Protein AF-A0A1J3HSH8-F1 (afdb_monomer)

InterPro domains:
  IPR038716 Large ribosomal subunit protein P1/P2, N-terminal domain [G3DSA:1.10.10.1410] (21-83)

pLDDT: mean 70.07, std 17.83, range [30.92, 89.81]

Foldseek 3Di:
DVVVPPDDPVCVVVVVPPPDDDDLLRLLLVQQVVCVVVVHQLALVSSVVSCVVVVHDHDSVRSHVLSVCCVVPNNVVCVVCSVVPCPPPPPDD

Structure (mmCIF, N/CA/C/O backbone):
data_AF-A0A1J3HSH8-F1
#
_entry.id   AF-A0A1J3HSH8-F1
#
loop_
_atom_site.group_PDB
_atom_site.id
_atom_site.type_symbol
_atom_site.label_atom_id
_atom_site.label_alt_id
_atom_site.label_comp_id
_atom_site.label_asym_id
_atom_site.label_entity_id
_atom_site.label_seq_id
_atom_site.pdbx_PDB_ins_code
_atom_site.Cartn_x
_atom_site.Cartn_y
_atom_site.Cartn_z
_atom_site.occupancy
_atom_site.B_iso_or_equiv
_atom_site.auth_seq_id
_atom_site.auth_comp_id
_atom_site.auth_asym_id
_atom_site.auth_atom_id
_atom_site.pdbx_PDB_model_num
ATOM 1 N N . PRO A 1 1 ? 21.214 -18.637 -3.886 1.00 42.56 1 PRO A N 1
ATOM 2 C CA . PRO A 1 1 ? 21.709 -18.233 -2.549 1.00 42.56 1 PRO A CA 1
ATOM 3 C C . PRO A 1 1 ? 21.015 -19.103 -1.499 1.00 42.56 1 PRO A C 1
ATOM 5 O O . PRO A 1 1 ? 19.864 -19.470 -1.701 1.00 42.56 1 PRO A O 1
ATOM 8 N N . LEU A 1 2 ? 21.722 -19.497 -0.440 1.00 30.92 2 LEU A N 1
ATOM 9 C CA . LEU A 1 2 ? 21.288 -20.538 0.507 1.00 30.92 2 LEU A CA 1
ATOM 10 C C . LEU A 1 2 ? 20.093 -20.126 1.403 1.00 30.92 2 LEU A C 1
ATOM 12 O O . LEU A 1 2 ? 19.619 -20.923 2.203 1.00 30.92 2 LEU A O 1
ATOM 16 N N . SER A 1 3 ? 19.590 -18.901 1.247 1.00 47.31 3 SER A N 1
ATOM 17 C CA . SER A 1 3 ? 18.404 -18.352 1.916 1.00 47.31 3 SER A CA 1
ATOM 18 C C . SER A 1 3 ? 17.068 -18.875 1.363 1.00 47.31 3 SER A C 1
ATO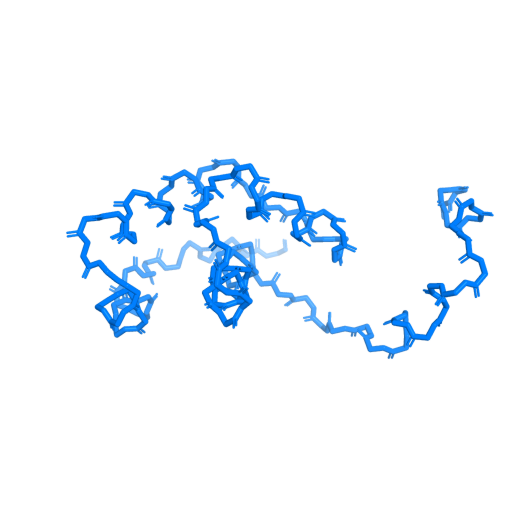M 20 O O . SER A 1 3 ? 16.054 -18.755 2.039 1.00 47.31 3 SER A O 1
ATOM 22 N N . ASP A 1 4 ? 17.057 -19.497 0.178 1.00 50.94 4 ASP A N 1
ATOM 23 C CA . ASP A 1 4 ? 15.846 -20.036 -0.474 1.00 50.94 4 ASP A CA 1
ATOM 24 C C . ASP A 1 4 ? 15.390 -21.411 0.055 1.00 50.94 4 ASP A C 1
ATOM 26 O O . ASP A 1 4 ? 14.320 -21.899 -0.308 1.00 50.94 4 ASP A O 1
ATOM 30 N N . LEU A 1 5 ? 16.192 -22.077 0.894 1.00 47.25 5 LEU A N 1
ATOM 31 C CA . LEU A 1 5 ? 15.931 -23.465 1.302 1.00 47.25 5 LEU A CA 1
ATOM 32 C C . LEU A 1 5 ? 15.271 -23.602 2.687 1.00 47.25 5 LEU A C 1
ATOM 34 O O . LEU A 1 5 ? 14.987 -24.718 3.111 1.00 47.25 5 LEU A O 1
ATOM 38 N N . LEU A 1 6 ? 14.984 -22.488 3.373 1.00 43.62 6 LEU A N 1
ATOM 39 C CA . LEU A 1 6 ? 14.365 -22.479 4.709 1.00 43.62 6 LEU A CA 1
ATOM 40 C C . LEU A 1 6 ? 12.995 -21.774 4.750 1.00 43.62 6 LEU A C 1
ATOM 42 O O . LEU A 1 6 ? 12.614 -21.210 5.770 1.00 43.62 6 LEU A O 1
ATOM 46 N N . ALA A 1 7 ? 12.227 -21.807 3.659 1.00 50.41 7 ALA A N 1
ATOM 47 C CA . ALA A 1 7 ? 10.826 -21.384 3.682 1.00 50.41 7 ALA A CA 1
ATOM 48 C C . ALA A 1 7 ? 9.891 -22.611 3.794 1.00 50.41 7 ALA A C 1
ATOM 50 O O . ALA A 1 7 ? 10.120 -23.615 3.112 1.00 50.41 7 ALA A O 1
ATOM 51 N N . PRO A 1 8 ? 8.850 -22.570 4.651 1.00 52.22 8 PRO A N 1
ATOM 52 C CA . PRO A 1 8 ? 7.949 -23.694 4.902 1.00 52.22 8 PRO A CA 1
ATOM 53 C C . PRO A 1 8 ? 7.233 -24.178 3.625 1.00 52.22 8 PRO A C 1
ATOM 55 O O . PRO A 1 8 ? 7.005 -23.398 2.696 1.00 52.22 8 PRO A O 1
ATOM 58 N N . PRO A 1 9 ? 6.819 -25.460 3.575 1.00 56.06 9 PRO A N 1
ATOM 59 C CA . PRO A 1 9 ? 6.367 -26.139 2.354 1.00 56.06 9 PRO A CA 1
ATOM 60 C C . PRO A 1 9 ? 5.116 -25.544 1.677 1.00 56.06 9 PRO A C 1
ATOM 62 O O . PRO A 1 9 ? 4.810 -25.927 0.551 1.00 56.06 9 PRO A O 1
ATOM 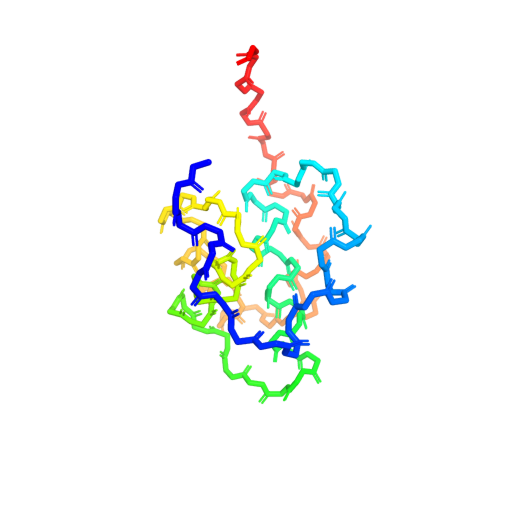65 N N . GLY A 1 10 ? 4.413 -24.598 2.310 1.00 45.44 10 GLY A N 1
ATOM 66 C CA . GLY A 1 10 ? 3.230 -23.931 1.749 1.00 45.44 10 GLY A CA 1
ATOM 67 C C . GLY A 1 10 ? 3.518 -22.742 0.823 1.00 45.44 10 GLY A C 1
ATOM 68 O O . GLY A 1 10 ? 2.630 -22.326 0.088 1.00 45.44 10 GLY A O 1
ATOM 69 N N . LEU A 1 11 ? 4.745 -22.206 0.806 1.00 47.38 11 LEU A N 1
ATOM 70 C CA . LEU A 1 11 ? 5.071 -20.963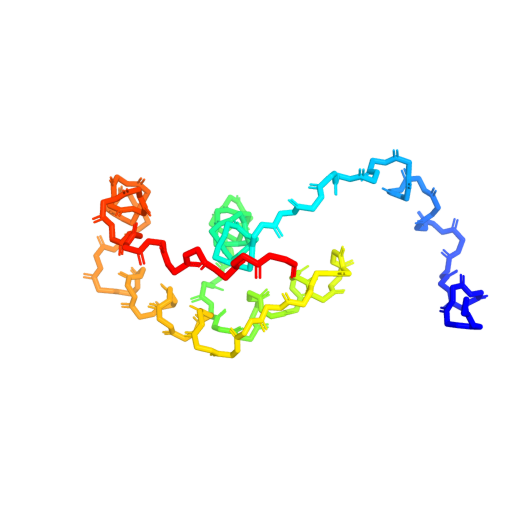 0.086 1.00 47.38 11 LEU A CA 1
ATOM 71 C C . LEU A 1 11 ? 5.706 -21.191 -1.298 1.00 47.38 11 LEU A C 1
ATOM 73 O O . LEU A 1 11 ? 6.283 -20.286 -1.891 1.00 47.38 11 LEU A O 1
ATOM 77 N N . ARG A 1 12 ? 5.621 -22.413 -1.838 1.00 46.47 12 ARG A N 1
ATOM 78 C CA . ARG A 1 12 ? 6.190 -22.755 -3.155 1.00 46.47 12 ARG A CA 1
ATOM 79 C C . ARG A 1 12 ? 5.297 -22.397 -4.342 1.00 46.47 12 ARG A C 1
ATOM 81 O O . ARG A 1 12 ? 5.795 -22.367 -5.463 1.00 46.47 12 ARG A O 1
ATOM 88 N N . LEU A 1 13 ? 4.017 -22.095 -4.118 1.00 43.56 13 LEU A N 1
ATOM 89 C CA . LEU A 1 13 ? 3.101 -21.739 -5.208 1.00 43.56 13 LEU A CA 1
ATOM 90 C C . LEU A 1 13 ? 3.189 -20.255 -5.608 1.00 43.56 13 LEU A C 1
ATOM 92 O O . LEU A 1 13 ? 2.873 -19.908 -6.740 1.00 43.56 13 LEU A O 1
ATOM 96 N N . ILE A 1 14 ? 3.695 -19.387 -4.725 1.00 46.59 14 ILE A N 1
ATOM 97 C CA . ILE A 1 14 ? 3.797 -17.940 -4.990 1.00 46.59 14 ILE A CA 1
ATOM 98 C C . ILE A 1 14 ? 5.040 -17.606 -5.839 1.00 46.59 14 ILE A C 1
ATOM 100 O O . ILE A 1 14 ? 5.027 -16.664 -6.625 1.00 46.59 14 ILE A O 1
ATOM 104 N N . ALA A 1 15 ? 6.083 -18.445 -5.793 1.00 50.41 15 ALA A N 1
ATOM 105 C CA . ALA A 1 15 ? 7.318 -18.269 -6.568 1.00 50.41 15 ALA A CA 1
ATOM 106 C C . ALA A 1 15 ? 7.167 -18.495 -8.092 1.00 50.41 15 ALA A C 1
ATOM 108 O O . ALA A 1 15 ? 8.106 -18.225 -8.846 1.00 50.41 15 ALA A O 1
ATOM 109 N N . ALA A 1 16 ? 6.008 -18.975 -8.565 1.00 44.03 16 ALA A N 1
ATOM 110 C CA . ALA A 1 16 ? 5.714 -19.0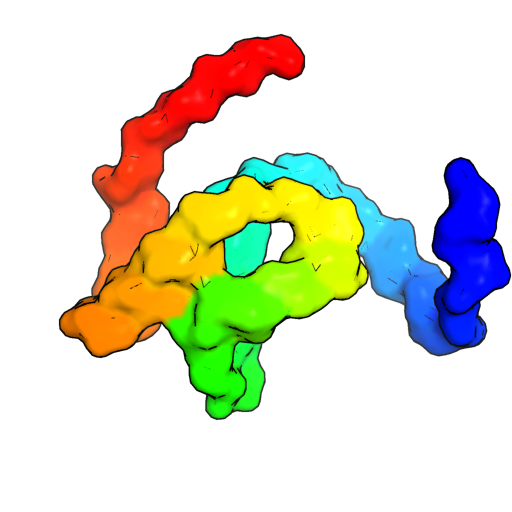98 -9.996 1.00 44.03 16 ALA A CA 1
ATOM 111 C C . ALA A 1 16 ? 5.210 -17.782 -10.615 1.00 44.03 16 ALA A C 1
ATOM 113 O O . ALA A 1 16 ? 5.418 -17.558 -11.806 1.00 44.03 16 ALA A O 1
ATOM 114 N N . CYS A 1 17 ? 4.633 -16.872 -9.823 1.00 41.50 17 CYS A N 1
ATOM 115 C CA . CYS A 1 17 ? 4.362 -15.511 -10.276 1.00 41.50 17 CYS A CA 1
ATOM 116 C C . CYS A 1 17 ? 5.573 -14.637 -9.946 1.00 41.50 17 CYS A C 1
ATOM 118 O O . CYS A 1 17 ? 5.517 -13.753 -9.096 1.00 41.50 17 CYS A O 1
ATOM 120 N N . ARG A 1 18 ? 6.711 -14.930 -10.585 1.00 53.25 18 ARG A N 1
ATOM 121 C CA . ARG A 1 18 ? 7.896 -14.072 -10.531 1.00 53.25 18 ARG A CA 1
ATOM 122 C C . ARG A 1 18 ? 7.560 -12.777 -11.277 1.00 53.25 18 ARG A C 1
ATOM 124 O O . ARG A 1 18 ? 7.903 -12.630 -12.447 1.00 53.25 18 ARG A O 1
ATOM 131 N N . VAL A 1 19 ? 6.807 -11.890 -10.625 1.00 49.00 19 VAL A N 1
ATOM 132 C CA . VAL A 1 19 ? 6.426 -10.590 -11.168 1.00 49.00 19 VAL A CA 1
ATOM 133 C C . VAL A 1 19 ? 7.714 -9.834 -11.461 1.00 49.00 19 VAL A C 1
ATOM 135 O O . VAL A 1 19 ? 8.536 -9.564 -10.587 1.00 49.00 19 VAL A O 1
ATOM 138 N N . ASN A 1 20 ? 7.901 -9.602 -12.753 1.00 49.88 20 ASN A N 1
ATOM 139 C CA . ASN A 1 20 ? 8.918 -8.780 -13.377 1.00 49.88 20 ASN A CA 1
ATOM 140 C C . ASN A 1 20 ? 9.164 -7.481 -12.580 1.00 49.88 20 ASN A C 1
ATOM 142 O O . ASN A 1 20 ? 8.202 -6.822 -12.194 1.00 49.88 20 ASN A O 1
ATOM 146 N N . ARG A 1 21 ? 10.447 -7.152 -12.350 1.00 58.03 21 ARG A N 1
ATOM 147 C CA . ARG A 1 21 ? 10.983 -6.005 -11.580 1.00 58.03 21 ARG A CA 1
ATOM 148 C C . ARG A 1 21 ? 9.999 -4.830 -11.458 1.00 58.03 21 ARG A C 1
ATOM 150 O O . ARG A 1 21 ? 9.834 -4.060 -12.399 1.00 58.03 21 ARG A O 1
ATOM 157 N N . MET A 1 22 ? 9.385 -4.687 -10.285 1.00 59.91 22 MET A N 1
ATOM 158 C CA . MET A 1 22 ? 8.646 -3.482 -9.901 1.00 59.91 22 MET A CA 1
ATOM 159 C C . MET A 1 22 ? 9.625 -2.434 -9.363 1.00 59.91 22 MET A C 1
ATOM 161 O O . MET A 1 22 ? 10.523 -2.773 -8.592 1.00 59.91 22 MET A O 1
ATOM 165 N N . SER A 1 23 ? 9.454 -1.170 -9.759 1.00 70.94 23 SER A N 1
ATOM 166 C CA . SER A 1 23 ? 10.167 -0.041 -9.147 1.00 70.94 23 SER A CA 1
ATOM 167 C C . SER A 1 23 ? 9.843 0.042 -7.652 1.00 70.94 23 SER A C 1
ATOM 169 O O . SER A 1 23 ? 8.719 -0.272 -7.257 1.00 70.94 23 SER A O 1
ATOM 171 N N . SER A 1 24 ? 10.797 0.482 -6.827 1.00 75.38 24 SER A N 1
ATOM 172 C CA . SER A 1 24 ? 10.619 0.642 -5.372 1.00 75.38 24 SER A CA 1
ATOM 173 C C . SER A 1 24 ? 9.385 1.492 -5.039 1.00 75.38 24 SER A C 1
ATOM 175 O O . SER A 1 24 ? 8.559 1.102 -4.217 1.00 75.38 24 SER A O 1
ATOM 177 N N . GLU A 1 25 ? 9.197 2.598 -5.758 1.00 79.25 25 GLU A N 1
ATOM 178 C CA . GLU A 1 25 ? 8.002 3.442 -5.670 1.00 79.25 25 GLU A CA 1
ATOM 179 C C . GLU A 1 25 ? 6.720 2.628 -5.909 1.00 79.25 25 GLU A C 1
ATOM 181 O O . GLU A 1 25 ? 5.843 2.566 -5.050 1.00 79.25 25 GLU A O 1
ATOM 186 N N . LEU A 1 26 ? 6.648 1.921 -7.038 1.00 79.81 26 LEU A N 1
ATOM 187 C CA . LEU A 1 26 ? 5.472 1.161 -7.452 1.00 79.81 26 LEU A CA 1
ATOM 188 C C . LEU A 1 26 ? 5.153 0.005 -6.486 1.00 79.81 26 LEU A C 1
ATOM 190 O O . LEU A 1 26 ? 3.989 -0.252 -6.188 1.00 79.81 26 LEU A O 1
ATOM 194 N N . ALA A 1 27 ? 6.177 -0.664 -5.954 1.00 82.88 27 ALA A N 1
ATOM 195 C CA . ALA A 1 27 ? 6.017 -1.722 -4.960 1.00 82.88 27 ALA A CA 1
ATOM 196 C C . ALA A 1 27 ? 5.401 -1.198 -3.655 1.00 82.88 27 ALA A C 1
ATOM 198 O O . ALA A 1 27 ? 4.526 -1.846 -3.080 1.00 82.88 27 ALA A O 1
ATOM 199 N N . CYS A 1 28 ? 5.804 -0.005 -3.210 1.00 84.06 28 CYS A N 1
ATOM 200 C CA . CYS A 1 28 ? 5.172 0.649 -2.070 1.00 84.06 28 CYS A CA 1
ATOM 201 C C . CYS A 1 28 ? 3.711 1.017 -2.352 1.00 84.06 28 CYS A C 1
ATOM 203 O O . CYS A 1 28 ? 2.872 0.826 -1.479 1.00 84.06 28 CYS A O 1
ATOM 205 N N . VAL A 1 29 ? 3.388 1.500 -3.554 1.00 84.62 29 VAL A N 1
ATOM 206 C CA . VAL A 1 29 ? 2.006 1.840 -3.936 1.00 84.62 29 VAL A CA 1
ATOM 207 C C . VAL A 1 29 ? 1.110 0.605 -3.902 1.00 84.62 29 VAL A C 1
ATOM 209 O O . VAL A 1 29 ? 0.036 0.644 -3.309 1.00 84.62 29 VAL A O 1
ATOM 212 N N . TYR A 1 30 ? 1.567 -0.515 -4.464 1.00 84.12 30 TYR A N 1
ATOM 213 C CA . TYR A 1 30 ? 0.820 -1.771 -4.396 1.00 84.12 30 TYR A CA 1
ATOM 214 C C . TYR A 1 30 ? 0.672 -2.288 -2.966 1.00 84.12 30 TYR A C 1
ATOM 216 O O . TYR A 1 30 ? -0.394 -2.780 -2.615 1.00 84.12 30 TYR A O 1
ATOM 224 N N . ALA A 1 31 ? 1.698 -2.140 -2.123 1.00 85.81 31 ALA A N 1
ATOM 225 C CA . ALA A 1 31 ? 1.596 -2.495 -0.711 1.00 85.81 31 ALA A CA 1
ATOM 226 C C . ALA A 1 31 ? 0.563 -1.626 0.027 1.00 85.81 31 ALA A C 1
ATOM 228 O O . ALA A 1 31 ? -0.204 -2.148 0.827 1.00 85.81 31 ALA A O 1
ATOM 229 N N . VAL A 1 32 ? 0.502 -0.323 -0.264 1.00 87.06 32 VAL A N 1
ATOM 230 C CA . VAL A 1 32 ? -0.503 0.594 0.299 1.00 87.06 32 VAL A CA 1
ATOM 231 C C . VAL A 1 32 ? -1.920 0.185 -0.107 1.00 87.06 32 VAL A C 1
ATOM 233 O O . VAL A 1 32 ? -2.807 0.160 0.741 1.00 87.06 32 VAL A O 1
ATOM 236 N N . LEU A 1 33 ? -2.129 -0.162 -1.379 1.00 84.88 33 LEU A N 1
ATOM 237 C CA . LEU A 1 33 ? -3.434 -0.609 -1.873 1.00 84.88 33 LEU A CA 1
ATOM 238 C C . LEU A 1 33 ? -3.836 -1.959 -1.277 1.00 84.88 33 LEU A C 1
ATOM 240 O O . LEU A 1 33 ? -4.960 -2.090 -0.815 1.00 84.88 33 LEU A O 1
ATOM 244 N N . ALA A 1 34 ? -2.907 -2.914 -1.186 1.00 87.62 34 ALA A N 1
ATOM 245 C CA . ALA A 1 34 ? -3.164 -4.203 -0.546 1.00 87.62 34 ALA A CA 1
ATOM 246 C C . ALA A 1 34 ? -3.559 -4.039 0.931 1.00 87.62 34 ALA A C 1
ATOM 248 O O . ALA A 1 34 ? -4.546 -4.615 1.374 1.00 87.62 34 ALA A O 1
ATOM 249 N N . LEU A 1 35 ? -2.842 -3.193 1.682 1.00 86.56 35 LEU A N 1
ATOM 250 C CA . LEU A 1 35 ? -3.184 -2.887 3.075 1.00 86.56 35 LEU A CA 1
ATOM 251 C C . LEU A 1 35 ? -4.562 -2.225 3.193 1.00 86.56 35 LEU A C 1
ATOM 253 O O . LEU A 1 35 ? -5.309 -2.542 4.115 1.00 86.56 35 LEU A O 1
ATOM 257 N N . HIS A 1 36 ? -4.910 -1.343 2.254 1.00 86.31 36 HIS A N 1
ATOM 258 C CA . HIS A 1 36 ? -6.234 -0.733 2.200 1.00 86.31 36 HIS A CA 1
ATOM 259 C C . HIS A 1 36 ? -7.341 -1.760 1.912 1.00 86.31 36 HIS A C 1
ATOM 261 O O . HIS A 1 36 ? -8.361 -1.750 2.598 1.00 86.31 36 HIS A O 1
ATOM 267 N N . ASP A 1 37 ? -7.136 -2.652 0.938 1.00 84.81 37 ASP A N 1
ATOM 268 C CA . ASP A 1 37 ? -8.086 -3.712 0.574 1.00 84.81 37 ASP A CA 1
ATOM 269 C C . ASP A 1 37 ? -8.309 -4.703 1.730 1.00 84.81 37 ASP A C 1
ATOM 271 O O . ASP A 1 37 ? -9.438 -5.135 1.970 1.00 84.81 37 ASP A O 1
ATOM 275 N N . ASP A 1 38 ? -7.254 -5.009 2.493 1.00 85.44 38 ASP A N 1
ATOM 276 C CA . ASP A 1 38 ? -7.313 -5.845 3.699 1.00 85.44 38 ASP A CA 1
ATOM 277 C C . ASP A 1 38 ? -7.852 -5.093 4.940 1.00 85.44 38 ASP A C 1
ATOM 279 O O . ASP A 1 38 ? -8.050 -5.696 5.998 1.00 85.44 38 ASP A O 1
ATOM 283 N N . GLY A 1 39 ? -8.095 -3.779 4.846 1.00 84.50 39 GLY A N 1
ATOM 284 C CA . GLY A 1 39 ? -8.559 -2.944 5.961 1.00 84.50 39 GLY A CA 1
ATOM 285 C C . GLY A 1 39 ? -7.530 -2.770 7.086 1.00 84.50 39 GLY A C 1
ATOM 286 O O . GLY A 1 39 ? -7.896 -2.493 8.230 1.00 84.50 39 GLY A O 1
ATOM 287 N N . VAL A 1 40 ? -6.246 -2.959 6.780 1.00 85.81 40 VAL A N 1
ATOM 288 C CA . VAL A 1 40 ? -5.120 -2.814 7.707 1.00 85.81 40 VAL A CA 1
ATOM 289 C C . VAL A 1 40 ? -4.597 -1.378 7.665 1.00 85.81 40 VAL A C 1
ATOM 291 O O . VAL A 1 40 ? -4.563 -0.732 6.619 1.00 85.81 40 VAL A O 1
ATOM 294 N N . GLU A 1 41 ? -4.154 -0.862 8.811 1.00 87.69 41 GLU A N 1
ATOM 295 C CA . GLU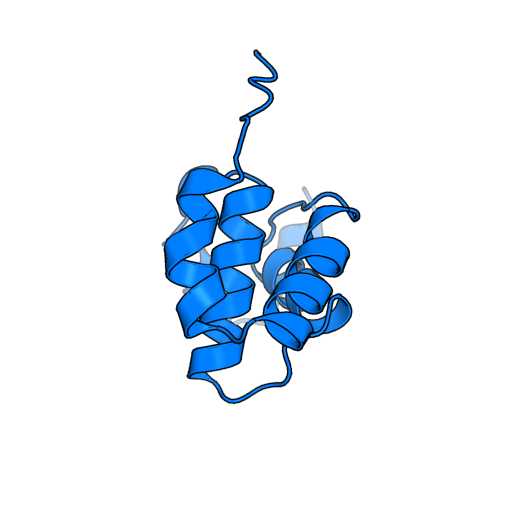 A 1 41 ? -3.584 0.483 8.890 1.00 87.69 41 GLU A CA 1
ATOM 296 C C . GLU A 1 41 ? -2.325 0.621 8.014 1.00 87.69 41 GLU A C 1
ATOM 298 O O . GLU A 1 41 ? -1.404 -0.205 8.053 1.00 87.69 41 GLU A O 1
ATOM 303 N N . ILE A 1 42 ? -2.277 1.695 7.225 1.00 88.25 42 ILE A N 1
ATOM 304 C CA . ILE A 1 42 ? -1.195 1.969 6.277 1.00 88.25 42 ILE A CA 1
ATOM 305 C C . ILE A 1 42 ? -0.059 2.676 7.021 1.00 88.25 42 ILE A C 1
ATOM 307 O O . ILE A 1 42 ? 0.050 3.901 7.039 1.00 88.25 42 ILE A O 1
ATOM 311 N N . THR A 1 43 ? 0.795 1.874 7.651 1.00 89.81 43 THR A N 1
ATOM 312 C CA . THR A 1 43 ? 1.995 2.328 8.362 1.00 89.81 43 THR A CA 1
ATOM 313 C C . THR A 1 43 ? 3.2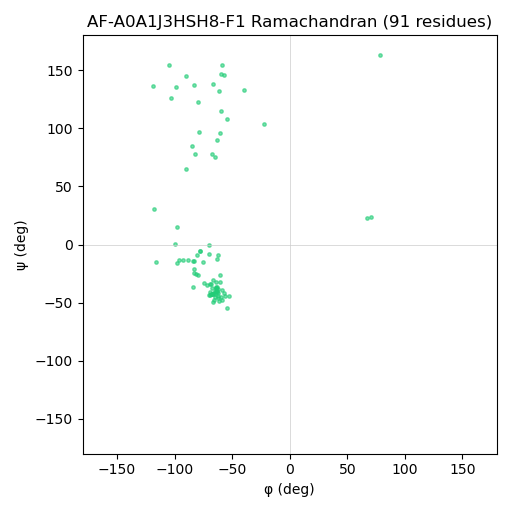59 2.013 7.558 1.00 89.81 43 THR A C 1
ATOM 315 O O . THR A 1 43 ? 3.272 1.071 6.752 1.00 89.81 43 THR A O 1
ATOM 318 N N . PRO A 1 44 ? 4.358 2.766 7.751 1.00 89.00 44 PRO A N 1
ATOM 319 C CA . PRO A 1 44 ? 5.611 2.478 7.059 1.00 89.00 44 PRO A CA 1
ATOM 320 C C . PRO A 1 44 ? 6.147 1.075 7.389 1.00 89.00 44 PRO A C 1
ATOM 322 O O . PRO A 1 44 ? 6.726 0.422 6.522 1.00 89.00 44 PRO A O 1
ATOM 325 N N . GLU A 1 45 ? 5.909 0.571 8.601 1.00 89.44 45 GLU A N 1
ATOM 326 C CA . GLU A 1 45 ? 6.309 -0.770 9.033 1.00 89.44 45 GLU A CA 1
ATOM 327 C C . GLU A 1 45 ? 5.565 -1.867 8.262 1.00 89.44 45 GLU A C 1
ATOM 329 O O . GLU A 1 45 ? 6.178 -2.851 7.830 1.00 89.44 45 GLU A O 1
ATOM 334 N N . ASN A 1 46 ? 4.260 -1.686 8.043 1.00 88.75 46 ASN A N 1
ATOM 335 C CA . ASN A 1 46 ? 3.429 -2.638 7.310 1.00 88.75 46 ASN A CA 1
ATOM 336 C C . ASN A 1 46 ? 3.818 -2.678 5.829 1.00 88.75 46 ASN A C 1
ATOM 338 O O . ASN A 1 46 ? 3.998 -3.761 5.273 1.00 88.75 46 ASN A O 1
ATOM 342 N N . ILE A 1 47 ? 4.060 -1.512 5.219 1.00 87.31 47 ILE A N 1
ATOM 343 C CA . ILE A 1 47 ? 4.538 -1.404 3.832 1.00 87.31 47 ILE A CA 1
ATOM 344 C C . ILE A 1 47 ? 5.876 -2.140 3.668 1.00 87.31 47 ILE A C 1
ATOM 346 O O . ILE A 1 47 ? 6.024 -2.948 2.754 1.00 87.31 47 ILE A O 1
ATOM 350 N N . VAL A 1 48 ? 6.837 -1.912 4.572 1.00 88.19 48 VAL A N 1
ATOM 351 C CA . VAL A 1 48 ? 8.155 -2.574 4.545 1.00 88.19 48 VAL A CA 1
ATOM 352 C C . VAL A 1 48 ? 8.044 -4.084 4.757 1.00 88.19 48 VAL A C 1
ATOM 354 O O . VAL A 1 48 ? 8.809 -4.851 4.177 1.00 88.19 48 VAL A O 1
ATOM 357 N N . THR A 1 49 ? 7.117 -4.534 5.599 1.00 86.62 49 THR A N 1
ATOM 358 C CA . THR A 1 49 ? 6.905 -5.965 5.854 1.00 86.62 49 THR A CA 1
ATOM 359 C C . THR A 1 49 ? 6.361 -6.668 4.613 1.00 86.62 49 THR A C 1
ATOM 361 O O . THR A 1 49 ? 6.843 -7.742 4.253 1.00 86.62 49 THR A O 1
ATOM 364 N N . LEU A 1 50 ? 5.409 -6.039 3.926 1.00 84.00 50 LEU A N 1
ATOM 365 C CA . LEU A 1 50 ? 4.753 -6.585 2.739 1.00 84.00 50 LEU A CA 1
ATOM 366 C C . LEU A 1 50 ? 5.718 -6.652 1.546 1.00 84.00 50 LEU A C 1
ATOM 368 O O . LEU A 1 50 ? 5.821 -7.682 0.881 1.00 84.00 50 LEU A O 1
ATOM 372 N N . THR A 1 51 ? 6.512 -5.603 1.327 1.00 81.56 51 THR A N 1
ATOM 373 C CA . THR A 1 51 ? 7.538 -5.594 0.272 1.00 81.56 51 THR A CA 1
ATOM 374 C C . THR A 1 51 ? 8.680 -6.568 0.553 1.00 81.56 51 THR A C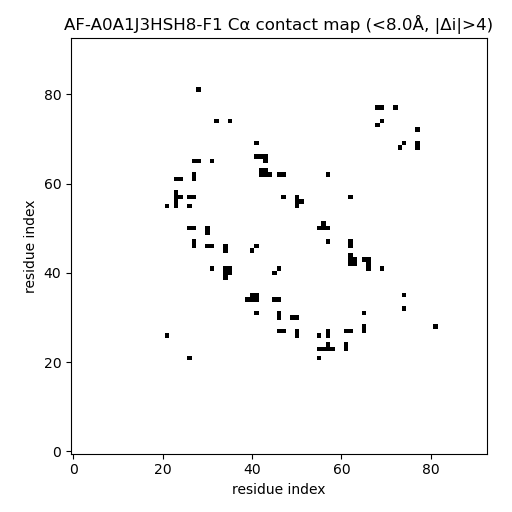 1
ATOM 376 O O . THR A 1 51 ? 9.120 -7.265 -0.360 1.00 81.56 51 THR A O 1
ATOM 379 N N . LYS A 1 52 ? 9.106 -6.717 1.816 1.00 81.81 52 LYS A N 1
ATOM 380 C CA . LYS A 1 52 ? 10.070 -7.757 2.218 1.00 81.81 52 LYS A CA 1
ATOM 381 C C . LYS A 1 52 ? 9.524 -9.166 2.010 1.00 81.81 52 LYS A C 1
ATOM 383 O O . LYS A 1 52 ? 10.264 -10.026 1.543 1.00 81.81 52 LYS A O 1
ATOM 388 N N . ALA A 1 53 ? 8.247 -9.406 2.315 1.00 80.44 53 ALA A N 1
ATOM 389 C CA . ALA A 1 53 ? 7.593 -10.687 2.047 1.00 80.44 53 ALA A CA 1
ATOM 390 C C . ALA A 1 53 ? 7.518 -10.993 0.541 1.00 80.44 53 ALA A C 1
ATOM 392 O O . ALA A 1 53 ? 7.645 -12.150 0.142 1.00 80.44 53 ALA A O 1
ATOM 393 N N . ALA A 1 54 ? 7.385 -9.958 -0.294 1.00 77.12 54 ALA A N 1
ATOM 394 C CA . ALA A 1 54 ? 7.456 -10.056 -1.750 1.00 77.12 54 ALA A CA 1
ATOM 395 C C . ALA A 1 54 ? 8.895 -10.166 -2.303 1.00 77.12 54 ALA A C 1
ATOM 397 O O . ALA A 1 54 ? 9.072 -10.356 -3.506 1.00 77.12 54 ALA A O 1
ATOM 398 N N . GLY A 1 55 ? 9.927 -10.053 -1.457 1.00 73.81 55 GLY A N 1
ATOM 399 C CA . GLY A 1 55 ? 11.331 -10.073 -1.876 1.00 73.81 55 GLY A CA 1
ATOM 400 C C . GLY A 1 55 ? 11.773 -8.823 -2.646 1.00 73.81 55 GLY A C 1
ATOM 401 O O . GLY A 1 55 ? 12.725 -8.897 -3.421 1.00 73.81 55 GLY A O 1
ATOM 402 N N . ILE A 1 56 ? 11.081 -7.693 -2.463 1.00 76.19 56 ILE A N 1
ATOM 403 C CA . ILE A 1 56 ? 11.371 -6.417 -3.125 1.00 76.19 56 ILE A CA 1
ATOM 404 C C . ILE A 1 56 ? 12.085 -5.487 -2.142 1.00 76.19 56 ILE A C 1
ATOM 406 O O . ILE A 1 56 ? 11.585 -5.210 -1.050 1.00 76.19 56 ILE A O 1
ATOM 410 N N . GLU A 1 57 ? 13.244 -4.969 -2.543 1.00 75.50 57 GLU A N 1
ATOM 411 C CA . GLU A 1 57 ? 13.937 -3.920 -1.799 1.00 75.50 57 GLU A CA 1
ATOM 412 C C . GLU A 1 57 ? 13.308 -2.558 -2.105 1.00 75.50 57 GLU A C 1
ATOM 414 O O . GLU A 1 57 ? 13.228 -2.126 -3.255 1.00 75.50 57 GLU A O 1
ATOM 419 N N . VAL A 1 58 ? 12.856 -1.875 -1.056 1.00 79.00 58 VAL A N 1
ATOM 420 C CA . VAL A 1 58 ? 12.304 -0.519 -1.128 1.00 79.00 58 VAL A CA 1
ATOM 421 C C . VAL A 1 58 ? 13.141 0.425 -0.300 1.00 79.00 58 VAL A C 1
ATOM 423 O O . VAL A 1 58 ? 13.519 0.113 0.831 1.00 79.00 58 VAL A O 1
ATOM 426 N N . GLU A 1 59 ? 13.410 1.599 -0.861 1.00 81.88 59 GLU A N 1
ATOM 427 C CA . GLU A 1 59 ? 14.158 2.625 -0.150 1.00 81.88 59 GLU A CA 1
ATOM 428 C C . GLU A 1 59 ? 13.339 3.129 1.046 1.00 81.88 59 GLU A C 1
ATOM 430 O O . GLU A 1 59 ? 12.141 3.386 0.907 1.00 81.88 59 GLU A O 1
ATOM 435 N N . PRO A 1 60 ? 13.967 3.338 2.213 1.00 80.81 60 PRO A N 1
ATOM 436 C CA . PRO A 1 60 ? 13.273 3.709 3.448 1.00 80.81 60 PRO A CA 1
ATOM 437 C C . PRO A 1 60 ? 12.558 5.069 3.382 1.00 80.81 60 PRO A C 1
ATOM 439 O O . PRO A 1 60 ? 11.736 5.373 4.246 1.00 80.81 60 PRO A O 1
ATOM 442 N N . TYR A 1 61 ? 12.837 5.880 2.359 1.00 82.50 61 TYR A N 1
ATOM 443 C CA . TYR A 1 61 ? 12.135 7.134 2.094 1.00 82.50 61 TYR A CA 1
ATOM 444 C C . TYR A 1 61 ? 10.664 6.917 1.690 1.00 82.50 61 TYR A C 1
ATOM 446 O O . TYR A 1 61 ? 9.778 7.607 2.202 1.00 82.50 61 TYR A O 1
ATOM 454 N N . TRP A 1 62 ? 10.388 5.931 0.829 1.00 85.56 62 TRP A N 1
ATOM 455 C CA . TRP A 1 62 ? 9.065 5.724 0.228 1.00 85.56 62 TRP A CA 1
ATOM 456 C C . TRP A 1 62 ? 7.976 5.317 1.229 1.00 85.56 62 TRP A C 1
ATOM 458 O O . TRP A 1 62 ? 6.940 5.984 1.257 1.00 85.56 62 TRP A O 1
ATOM 468 N N . PRO A 1 63 ? 8.174 4.310 2.106 1.00 86.19 63 PRO A N 1
ATOM 469 C CA . PRO A 1 63 ? 7.151 3.896 3.068 1.00 86.19 63 PRO A CA 1
ATOM 470 C C . PRO A 1 63 ? 6.698 5.046 3.973 1.00 86.19 63 PRO A C 1
ATOM 472 O O . PRO A 1 63 ? 5.506 5.227 4.211 1.00 86.19 63 PRO A O 1
ATOM 475 N N . GLY A 1 64 ? 7.649 5.861 4.445 1.00 86.94 64 GLY A N 1
ATOM 476 C CA . GLY A 1 64 ? 7.364 7.002 5.314 1.00 86.94 64 GLY A CA 1
ATOM 477 C C . GLY A 1 64 ? 6.675 8.159 4.590 1.00 86.94 64 GLY A C 1
ATOM 478 O O . GLY A 1 64 ? 5.838 8.838 5.185 1.00 86.94 64 GLY A O 1
ATOM 479 N N . LEU A 1 65 ? 7.002 8.391 3.315 1.00 85.81 65 LEU A N 1
ATOM 480 C CA . LEU A 1 65 ? 6.308 9.377 2.488 1.00 85.81 65 LEU A CA 1
ATOM 481 C C . LEU A 1 65 ? 4.856 8.951 2.241 1.00 85.81 65 LEU A C 1
ATOM 483 O O . LEU A 1 65 ? 3.941 9.746 2.452 1.00 85.81 65 LEU A O 1
ATOM 487 N N . PHE A 1 66 ? 4.640 7.697 1.847 1.00 84.56 66 PHE A N 1
ATOM 488 C CA . PHE A 1 66 ? 3.316 7.198 1.495 1.00 84.56 66 PHE A CA 1
ATOM 489 C C . PHE A 1 66 ? 2.376 7.085 2.689 1.00 84.56 66 PHE A C 1
ATOM 491 O O . PHE A 1 66 ? 1.237 7.535 2.585 1.00 84.56 66 PHE A O 1
ATOM 498 N N . ALA A 1 67 ? 2.862 6.619 3.841 1.00 87.12 67 ALA A N 1
ATOM 499 C CA . ALA A 1 67 ? 2.072 6.628 5.071 1.00 87.12 67 ALA A CA 1
ATOM 500 C C . ALA A 1 67 ? 1.579 8.047 5.422 1.00 87.12 67 ALA A C 1
ATOM 502 O O . ALA A 1 67 ? 0.399 8.257 5.688 1.00 87.12 67 ALA A O 1
ATOM 503 N N . LYS A 1 68 ? 2.452 9.062 5.314 1.00 86.31 68 LYS A N 1
ATOM 504 C CA . LYS A 1 68 ? 2.087 10.469 5.572 1.00 86.31 68 LYS A CA 1
ATOM 505 C C . LYS A 1 68 ? 1.125 11.052 4.540 1.00 86.31 68 LYS A C 1
ATOM 507 O O . LYS A 1 68 ? 0.334 11.932 4.872 1.00 86.31 68 LYS A O 1
ATOM 512 N N . LEU A 1 69 ? 1.235 10.644 3.278 1.00 83.69 69 LEU A N 1
ATOM 513 C CA . LEU A 1 69 ? 0.337 11.110 2.220 1.00 83.69 69 LEU A CA 1
ATOM 514 C C . LEU A 1 69 ? -1.065 10.539 2.408 1.00 83.69 69 LEU A C 1
ATOM 516 O O . LEU A 1 69 ? -2.035 11.290 2.320 1.00 83.69 69 LEU A O 1
ATOM 520 N N . VAL A 1 70 ? -1.154 9.250 2.730 1.00 85.38 70 VAL A N 1
ATOM 521 C CA . VAL A 1 70 ? -2.421 8.574 3.005 1.00 85.38 70 VAL A CA 1
ATOM 522 C C . VAL A 1 70 ? -3.089 9.136 4.259 1.00 85.38 70 VAL A C 1
ATOM 524 O O . VAL A 1 70 ? -4.279 9.429 4.216 1.00 85.38 70 VAL A O 1
ATOM 527 N N . GLU A 1 71 ? -2.332 9.387 5.331 1.00 84.69 71 GLU A N 1
ATOM 528 C CA . GLU A 1 71 ? -2.857 10.014 6.554 1.00 84.69 71 GLU A CA 1
ATOM 529 C C . GLU A 1 71 ? -3.468 11.402 6.286 1.00 84.69 71 GLU A C 1
ATOM 531 O O . GLU A 1 71 ? -4.498 11.758 6.852 1.00 84.69 71 GLU A O 1
ATOM 536 N N . LYS A 1 72 ? -2.851 12.197 5.402 1.00 81.81 72 LYS A N 1
ATOM 537 C CA . LYS A 1 72 ? -3.276 13.583 5.140 1.00 81.81 72 LYS A CA 1
ATOM 538 C C . LYS A 1 72 ? -4.410 13.723 4.132 1.00 81.81 72 LYS A C 1
ATOM 540 O O . LYS A 1 72 ? -5.195 14.659 4.252 1.00 81.81 72 LYS A O 1
ATOM 545 N N . LYS A 1 73 ? -4.423 12.887 3.094 1.00 76.06 73 LYS A N 1
ATOM 546 C CA . LYS A 1 73 ? -5.281 13.057 1.909 1.00 76.06 73 LYS A CA 1
ATOM 547 C C . LYS A 1 73 ? -6.296 11.925 1.728 1.00 76.06 73 LYS A C 1
ATOM 549 O O . LYS A 1 73 ? -7.247 12.088 0.972 1.00 76.06 73 LYS A O 1
ATOM 554 N N . GLY A 1 74 ? -6.122 10.802 2.425 1.00 81.19 74 GLY A N 1
ATOM 555 C CA . GLY A 1 74 ? -6.897 9.585 2.196 1.00 81.19 74 GLY A CA 1
ATOM 556 C C . GLY A 1 74 ? -6.412 8.794 0.977 1.00 81.19 74 GLY A C 1
ATOM 557 O O . GLY A 1 74 ? -5.675 9.299 0.124 1.00 81.19 74 GLY A O 1
ATOM 558 N N . VAL A 1 75 ? -6.811 7.523 0.906 1.00 80.06 75 VAL A N 1
ATOM 559 C CA . VAL A 1 75 ? -6.348 6.577 -0.126 1.00 80.06 75 VAL A CA 1
ATOM 560 C C . VAL A 1 75 ? -6.891 6.929 -1.518 1.00 80.06 75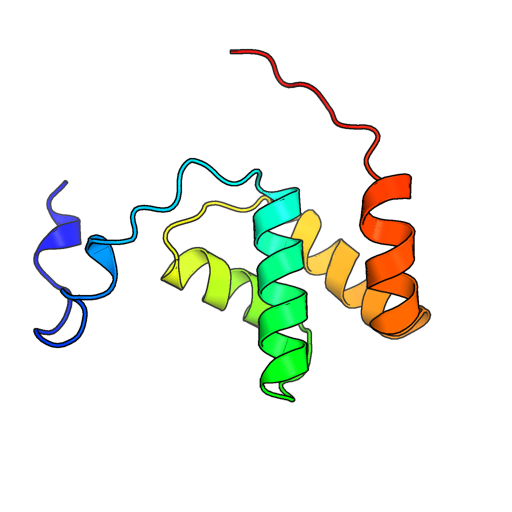 VAL A C 1
ATOM 562 O O . VAL A 1 75 ? -6.164 6.803 -2.502 1.00 80.06 75 VAL A O 1
ATOM 565 N N . ASP A 1 76 ? -8.108 7.468 -1.609 1.00 78.88 76 ASP A N 1
ATOM 566 C CA . ASP A 1 76 ? -8.720 7.911 -2.870 1.00 78.88 76 ASP A CA 1
ATOM 567 C C . ASP A 1 76 ? -7.940 9.043 -3.553 1.00 78.88 76 ASP A C 1
ATOM 569 O O . ASP A 1 76 ? -7.723 9.038 -4.764 1.00 78.88 76 ASP A O 1
ATOM 573 N N . GLU A 1 77 ? -7.466 10.025 -2.788 1.00 80.12 77 GLU A N 1
ATOM 574 C CA . GLU A 1 77 ? -6.666 11.116 -3.348 1.00 80.12 77 GLU A CA 1
ATOM 575 C C . GLU A 1 77 ? -5.206 10.686 -3.563 1.00 80.12 77 GLU A C 1
ATOM 577 O O . GLU A 1 77 ? -4.521 11.198 -4.456 1.00 80.12 77 GLU A O 1
ATOM 582 N N . PHE A 1 78 ? -4.729 9.714 -2.782 1.00 80.81 78 PHE A N 1
ATOM 583 C CA . PHE A 1 78 ? -3.435 9.085 -2.997 1.00 80.81 78 PHE A CA 1
ATOM 584 C C . PHE A 1 78 ? -3.374 8.384 -4.364 1.00 80.81 78 PHE A C 1
ATOM 586 O O . PHE A 1 78 ? -2.453 8.662 -5.130 1.00 80.81 78 PHE A O 1
ATOM 593 N N . ILE A 1 79 ? -4.374 7.568 -4.727 1.00 77.44 79 ILE A N 1
ATOM 594 C CA . ILE A 1 79 ? -4.378 6.829 -6.002 1.00 77.44 79 ILE A CA 1
ATOM 595 C C . ILE A 1 79 ? -4.481 7.736 -7.235 1.00 77.44 79 ILE A C 1
ATOM 597 O O . ILE A 1 79 ? -3.900 7.430 -8.274 1.00 77.44 79 ILE A O 1
ATOM 601 N N . VAL A 1 80 ? -5.149 8.888 -7.126 1.00 78.25 80 VAL A N 1
ATOM 602 C CA . VAL A 1 80 ? -5.232 9.863 -8.228 1.00 78.25 80 VAL A CA 1
ATOM 603 C C . VAL A 1 80 ? -3.909 10.618 -8.415 1.00 78.25 80 VAL A C 1
ATOM 605 O O . VAL A 1 80 ? -3.542 10.955 -9.539 1.00 78.25 80 VAL A O 1
ATOM 608 N N . ASN A 1 81 ? -3.162 10.863 -7.334 1.00 70.81 81 ASN A N 1
ATOM 609 C CA . ASN A 1 81 ? -1.939 11.673 -7.364 1.00 70.81 81 ASN A CA 1
ATOM 610 C C . ASN A 1 81 ? -0.642 10.867 -7.482 1.00 70.81 81 ASN A C 1
ATOM 612 O O . ASN A 1 81 ? 0.402 11.447 -7.787 1.00 70.81 81 ASN A O 1
ATOM 616 N N . VAL A 1 82 ? -0.682 9.551 -7.270 1.00 67.94 82 VAL A N 1
ATOM 617 C CA . VAL A 1 82 ? 0.508 8.689 -7.288 1.00 67.94 82 VAL A CA 1
ATOM 618 C C . VAL A 1 82 ? 1.242 8.703 -8.637 1.00 67.94 82 VAL A C 1
ATOM 620 O O . VAL A 1 82 ? 2.455 8.550 -8.671 1.00 67.94 82 VAL A O 1
ATOM 623 N N . GLY A 1 83 ? 0.535 8.994 -9.739 1.00 56.78 83 GLY A N 1
ATOM 624 C CA . GLY A 1 83 ? 1.126 9.196 -11.069 1.00 56.78 83 GLY A CA 1
ATOM 625 C C . GLY A 1 83 ? 1.570 10.633 -11.381 1.00 56.78 83 GLY A C 1
ATOM 626 O O . GLY A 1 83 ? 2.286 10.848 -12.353 1.00 56.78 83 GLY A O 1
ATOM 627 N N . ALA A 1 84 ? 1.165 11.622 -10.578 1.00 56.25 84 ALA A N 1
ATOM 628 C CA . ALA A 1 84 ? 1.488 13.038 -10.786 1.00 56.25 84 ALA A CA 1
ATOM 629 C C . ALA A 1 84 ? 2.680 13.525 -9.935 1.00 56.25 84 ALA A C 1
ATOM 631 O O . ALA A 1 84 ? 3.240 14.583 -10.213 1.00 56.25 84 ALA A O 1
ATOM 632 N N . GLY A 1 85 ? 3.071 12.766 -8.903 1.00 50.91 85 GLY A N 1
ATOM 633 C CA . GLY A 1 85 ? 4.197 13.085 -8.013 1.00 50.91 85 GLY A CA 1
ATOM 634 C C . GLY A 1 85 ? 5.548 12.485 -8.420 1.00 50.91 85 GLY A C 1
ATOM 635 O O . GLY A 1 85 ? 6.578 12.908 -7.898 1.00 50.91 85 GLY A O 1
ATOM 636 N N . GLY A 1 86 ? 5.558 11.531 -9.354 1.00 48.72 86 GLY A N 1
ATOM 637 C CA . GLY A 1 86 ? 6.758 10.837 -9.813 1.00 48.72 86 GLY A CA 1
ATOM 638 C C . GLY A 1 86 ? 7.519 11.641 -10.861 1.00 48.72 86 GLY A C 1
ATOM 639 O O . GLY A 1 86 ? 7.468 11.337 -12.052 1.00 48.72 86 GLY A O 1
ATOM 640 N N . GLY A 1 87 ? 8.273 1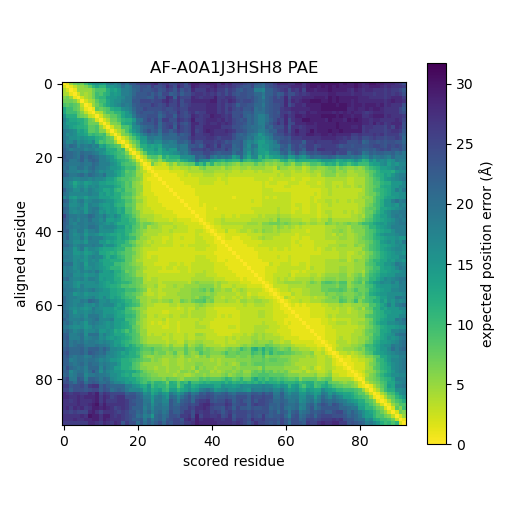2.652 -10.429 1.00 43.72 87 GLY A N 1
ATOM 641 C CA . GLY A 1 87 ? 9.473 13.064 -11.154 1.00 43.72 87 GLY A CA 1
ATOM 642 C C . GLY A 1 87 ? 10.469 11.914 -11.087 1.00 43.72 87 GLY A C 1
ATOM 643 O O . GLY A 1 87 ? 11.386 11.950 -10.276 1.00 43.72 87 GLY A O 1
ATOM 644 N N . ALA A 1 88 ? 10.219 10.865 -11.874 1.00 44.69 88 ALA A N 1
ATOM 645 C CA . ALA A 1 88 ? 11.002 9.649 -11.899 1.00 44.69 88 ALA A CA 1
ATOM 646 C C . ALA A 1 88 ? 12.464 10.015 -12.145 1.00 44.69 88 ALA A C 1
ATOM 648 O O . ALA A 1 88 ? 12.863 10.421 -13.238 1.00 44.69 88 ALA A O 1
ATOM 649 N N . HIS A 1 89 ? 13.262 9.867 -11.094 1.00 43.97 89 HIS A N 1
ATOM 650 C CA . HIS A 1 89 ? 14.691 9.685 -11.209 1.00 43.97 89 HIS A CA 1
ATOM 651 C C . HIS A 1 89 ? 14.871 8.400 -12.015 1.00 43.97 89 HIS A C 1
ATOM 653 O O . HIS A 1 89 ? 14.779 7.291 -11.493 1.00 43.97 89 HIS A O 1
ATOM 659 N N . VAL A 1 90 ? 15.055 8.565 -13.321 1.00 44.50 90 VAL A N 1
ATOM 660 C CA . VAL A 1 90 ? 15.656 7.554 -14.174 1.00 44.50 90 VAL A CA 1
ATOM 661 C C . VAL A 1 90 ? 17.084 7.363 -13.662 1.00 44.50 90 VAL A C 1
ATOM 663 O O . VAL A 1 90 ? 17.993 8.100 -14.027 1.00 44.50 90 VAL A O 1
ATOM 666 N N . HIS A 1 91 ? 17.276 6.443 -12.716 1.00 36.50 91 HIS A N 1
ATOM 667 C CA . HIS A 1 91 ? 18.592 5.843 -12.553 1.00 36.50 91 HIS A CA 1
ATOM 668 C C . HIS A 1 91 ? 18.697 4.797 -13.657 1.00 36.50 91 HIS A C 1
ATOM 670 O O . HIS A 1 91 ? 18.096 3.726 -13.592 1.00 36.50 91 HIS A O 1
ATOM 676 N N . ASP A 1 92 ? 19.331 5.252 -14.727 1.00 34.62 92 ASP A N 1
ATOM 677 C CA . ASP A 1 92 ? 19.853 4.469 -15.833 1.00 34.62 92 ASP A CA 1
ATOM 678 C C . ASP A 1 92 ? 20.846 3.410 -15.304 1.00 34.62 92 ASP A C 1
ATOM 680 O O . ASP A 1 92 ? 21.561 3.679 -14.338 1.00 34.62 92 ASP A O 1
ATOM 684 N N . GLU A 1 93 ? 20.855 2.252 -15.976 1.00 40.03 93 GLU A N 1
ATOM 685 C CA . GLU A 1 93 ? 21.700 1.039 -15.818 1.00 40.03 93 GLU A CA 1
ATOM 686 C C . GLU A 1 93 ? 21.401 0.036 -14.679 1.00 40.03 93 GLU A C 1
ATOM 688 O O . GLU A 1 93 ? 21.701 0.273 -13.488 1.00 40.03 93 GLU A O 1
#

Sequence (93 aa):
PLSDLLAPPGLRLIAACRVNRMSSELACVYAVLALHDDGVEITPENIVTLTKAAGIEVEPYWPGLFAKLVEKKGVDEFIVNVGAGGGAHVHDE

Radius of gyration: 14.67 Å; Cα contacts (8 Å, |Δi|>4): 61; chains: 1; bounding box: 30×40×25 Å

Mean predicted aligned error: 12.18 Å

Secondary structure (DSSP, 8-state):
-GGGG-S-TTTTTGGG-------HHHHHHHHHHHHHHTT----HHHHHHHHHHTT----THHHHHHHHHHHHH-HHHHHHHTTTS--------

Solvent-accessible surface area (backbone atoms only — not comparable to full-atom values): 5816 Å² total; per-residue (Å²): 118,87,77,75,77,78,66,66,91,82,63,67,71,62,69,73,65,68,72,72,89,68,55,45,66,58,48,46,52,53,32,46,50,51,30,53,76,71,71,44,79,66,40,38,67,55,32,50,51,50,32,50,75,70,72,45,81,58,62,80,64,53,34,54,52,50,28,54,45,34,74,74,59,34,64,75,53,39,68,71,40,61,78,75,69,61,82,71,78,79,78,76,134

Nearest PDB structures (foldseek):
  2lbf-assembly1_A  TM=7.511E-01  e=1.726E-04  Homo sapiens
  4v7e-assembly1_Cv  TM=8.181E-01  e=9.627E-04  Triticum aestivum
  4beh-assembly1_A  TM=7.127E-01  e=4.317E-04  Homo sapiens
  4v7e-assembly1_Cu  TM=8.268E-01  e=1.808E-03  Triticum aestivum
  4v6x-assembly1_Cs  TM=8.281E-01  e=3.206E-03  Homo sapiens

Organism: Noccaea caerulescens (NCBI:txid107243)